Protein AF-A0A1G5H2L3-F1 (afdb_monomer_lite)

Secondary structure (DSSP, 8-state):
-PPP--------TTTTHHHHHHHHHHHHHHHHHHHHHHHS-HHHHHHHHHHHHHHHHHHS----HHHHHHHHHHHHHHHHHHHHHHHHHHHHHHHT-------------------S---

pLDDT: mean 71.28, std 19.17, range [33.53, 96.81]

Sequence (119 aa):
MRAPLLIRLDDGAETTEEIMLNQKVLDEVVTKVNELLAQSPVKDVEKNLRIMLAGIFTRLDLVTREEFEVQQEVLKRTREKLIGLETRVAELEKSGKLEVSPEVLDVPPETLDDLSETE

Radius of gyration: 27.86 Å; chains: 1; bounding box: 51×40×76 Å

Foldseek 3Di:
DDDDDDPPPPDPPVVPVVVVVVVVLVVVLVVVLVVLVVPDDPVCSVVVNVVVVVVSVVVPPDDDPVNVVVVVVVVVVVVVVVVVVVVVVVVVVVVPPPDPDPPDPCPDPDPPDPPPDDD

Structure (mmCIF, N/CA/C/O backbone):
data_AF-A0A1G5H2L3-F1
#
_entry.id   AF-A0A1G5H2L3-F1
#
loop_
_atom_site.group_PDB
_atom_site.id
_atom_site.type_symbol
_atom_site.label_atom_id
_atom_site.label_alt_id
_atom_site.label_comp_id
_atom_site.label_asym_id
_atom_site.label_entity_id
_atom_site.label_seq_id
_atom_site.pdbx_PDB_ins_code
_atom_site.Cartn_x
_atom_site.Cartn_y
_atom_site.Cartn_z
_atom_site.occupancy
_atom_site.B_iso_or_equiv
_atom_site.auth_seq_id
_atom_site.auth_comp_id
_atom_site.auth_asym_id
_atom_site.auth_atom_id
_atom_site.pdbx_PDB_model_num
ATOM 1 N N . MET A 1 1 ? -9.436 7.840 44.203 1.00 36.84 1 MET A N 1
ATOM 2 C CA . MET A 1 1 ? -9.623 8.332 42.819 1.00 36.84 1 MET A CA 1
ATOM 3 C C . MET A 1 1 ? -8.663 7.559 41.920 1.00 36.84 1 MET A C 1
ATOM 5 O O . MET A 1 1 ? -7.471 7.808 42.004 1.00 36.84 1 MET A O 1
ATOM 9 N N . ARG A 1 2 ? -9.130 6.554 41.163 1.00 33.53 2 ARG A N 1
ATOM 10 C CA . ARG A 1 2 ? -8.292 5.815 40.193 1.00 33.53 2 ARG A CA 1
ATOM 11 C C . ARG A 1 2 ? -8.452 6.491 38.828 1.00 33.53 2 ARG A C 1
ATOM 13 O O . ARG A 1 2 ? -9.583 6.683 38.388 1.00 33.53 2 ARG A O 1
ATOM 20 N N . ALA A 1 3 ? -7.340 6.923 38.237 1.00 36.66 3 ALA A N 1
ATOM 21 C CA . ALA A 1 3 ? -7.295 7.597 36.941 1.00 36.66 3 ALA A CA 1
ATOM 22 C C . ALA A 1 3 ? -7.720 6.642 35.804 1.00 36.66 3 ALA A C 1
ATOM 24 O O . ALA A 1 3 ? -7.445 5.445 35.904 1.00 36.66 3 ALA A O 1
ATOM 25 N N . PRO A 1 4 ? -8.389 7.132 34.744 1.00 48.34 4 PRO A N 1
ATOM 26 C CA . PRO A 1 4 ? -8.771 6.299 33.608 1.00 48.34 4 PRO A CA 1
ATOM 27 C C . PRO A 1 4 ? -7.534 5.900 32.788 1.00 48.34 4 PRO A C 1
ATOM 29 O O . PRO A 1 4 ? -6.683 6.742 32.496 1.00 48.34 4 PRO A O 1
ATOM 32 N N . LEU A 1 5 ? -7.447 4.613 32.428 1.00 41.38 5 LEU A N 1
ATOM 33 C CA . LEU A 1 5 ? -6.464 4.083 31.483 1.00 41.38 5 LEU A CA 1
ATOM 34 C C . LEU A 1 5 ? -6.659 4.769 30.127 1.00 41.38 5 LEU A C 1
ATOM 36 O O . LEU A 1 5 ? -7.622 4.517 29.409 1.00 41.38 5 LEU A O 1
ATOM 40 N N . LEU A 1 6 ? -5.729 5.656 29.801 1.00 42.03 6 LEU A N 1
ATOM 41 C CA . LEU A 1 6 ? -5.542 6.200 28.469 1.00 42.03 6 LEU A CA 1
ATOM 42 C C . LEU A 1 6 ? -4.874 5.083 27.660 1.00 42.03 6 LEU A C 1
ATOM 44 O O . LEU A 1 6 ? -3.696 4.797 27.878 1.00 42.03 6 LEU A O 1
ATOM 48 N N . ILE A 1 7 ? -5.630 4.413 26.786 1.00 49.09 7 ILE A N 1
ATOM 49 C CA . ILE A 1 7 ? -5.051 3.574 25.734 1.00 49.09 7 ILE A CA 1
ATOM 50 C C . ILE A 1 7 ? -4.185 4.523 24.909 1.00 49.09 7 ILE A C 1
ATOM 52 O O . ILE A 1 7 ? -4.688 5.349 24.147 1.00 49.09 7 ILE A O 1
ATOM 56 N N . ARG A 1 8 ? -2.871 4.491 25.147 1.00 44.94 8 ARG A N 1
ATOM 57 C CA . ARG A 1 8 ? -1.918 5.105 24.234 1.00 44.94 8 ARG A CA 1
ATOM 58 C C . ARG A 1 8 ? -2.043 4.312 22.941 1.00 44.94 8 ARG A C 1
ATOM 60 O O . ARG A 1 8 ? -1.672 3.146 22.906 1.00 44.94 8 ARG A O 1
ATOM 67 N N . LEU A 1 9 ? -2.605 4.947 21.916 1.00 39.62 9 LEU A N 1
ATOM 68 C CA . LEU A 1 9 ? -2.375 4.583 20.524 1.00 39.62 9 LEU A CA 1
ATOM 69 C C . LEU A 1 9 ? -0.886 4.822 20.251 1.00 39.62 9 LEU A C 1
ATOM 71 O O . LEU A 1 9 ? -0.500 5.869 19.738 1.00 39.62 9 LEU A O 1
ATOM 75 N N . ASP A 1 10 ? -0.053 3.904 20.723 1.00 49.03 10 ASP A N 1
ATOM 76 C CA . ASP A 1 10 ? 1.321 3.773 20.279 1.00 49.03 10 ASP A CA 1
ATOM 77 C C . ASP A 1 10 ? 1.279 2.803 19.106 1.00 49.03 10 ASP A C 1
ATOM 79 O O . ASP A 1 10 ? 1.193 1.597 19.303 1.00 49.03 10 ASP A O 1
ATOM 83 N N . ASP A 1 11 ? 1.203 3.344 17.891 1.00 49.88 11 ASP A N 1
ATOM 84 C CA . ASP A 1 11 ? 1.399 2.544 16.679 1.00 49.88 11 ASP A CA 1
ATOM 85 C C . ASP A 1 11 ? 1.931 3.411 15.527 1.00 49.88 11 ASP A C 1
ATOM 87 O O . ASP A 1 11 ? 1.347 3.549 14.453 1.00 49.88 11 ASP A O 1
ATOM 91 N N . GLY A 1 12 ? 3.023 4.125 15.816 1.00 42.78 12 GLY A N 1
ATOM 92 C CA . GLY A 1 12 ? 3.835 4.837 14.820 1.00 42.78 12 GLY A CA 1
ATOM 93 C C . GLY A 1 12 ? 5.258 4.282 14.688 1.00 42.78 12 GLY A C 1
ATOM 94 O O . GLY A 1 12 ? 6.045 4.793 13.888 1.00 42.78 12 GLY A O 1
ATOM 95 N N . ALA A 1 13 ? 5.604 3.258 15.476 1.00 37.69 13 ALA A N 1
ATOM 96 C CA . ALA A 1 13 ? 6.966 2.743 15.603 1.00 37.69 13 ALA A CA 1
ATOM 97 C C . ALA A 1 13 ? 7.363 1.720 14.519 1.00 37.69 13 ALA A C 1
ATOM 99 O O . ALA A 1 13 ? 8.534 1.363 14.440 1.00 37.69 13 ALA A O 1
ATOM 100 N N . GLU A 1 14 ? 6.447 1.301 13.639 1.00 47.47 14 GLU A N 1
ATOM 101 C CA . GLU A 1 14 ? 6.750 0.346 12.555 1.00 47.47 14 GLU A CA 1
ATOM 102 C C . GLU A 1 14 ? 7.198 1.011 11.236 1.00 47.47 14 GLU A C 1
ATOM 104 O O . GLU A 1 14 ? 7.516 0.345 10.255 1.00 47.47 14 GLU A O 1
ATOM 109 N N . THR A 1 15 ? 7.311 2.341 11.191 1.00 49.00 15 THR A N 1
ATOM 110 C CA . THR A 1 15 ? 7.586 3.089 9.945 1.00 49.00 15 THR A CA 1
ATOM 111 C C . THR A 1 15 ? 9.024 2.981 9.415 1.00 49.00 15 THR A C 1
ATOM 113 O O . THR A 1 15 ? 9.330 3.529 8.356 1.00 49.00 15 THR A O 1
ATOM 116 N N . THR A 1 16 ? 9.931 2.284 10.108 1.00 48.53 16 THR A N 1
ATOM 117 C CA . THR A 1 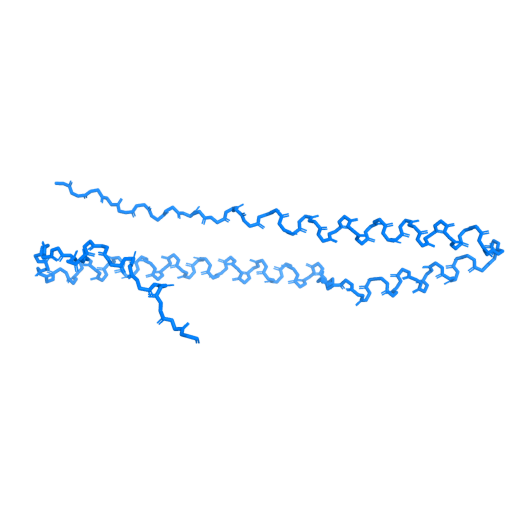16 ? 11.346 2.206 9.690 1.00 48.53 16 THR A CA 1
ATOM 118 C C . THR A 1 16 ? 11.637 1.035 8.741 1.00 48.53 16 THR A C 1
ATOM 120 O O . THR A 1 16 ? 12.526 1.158 7.897 1.00 48.53 16 THR A O 1
ATOM 123 N N . GLU A 1 17 ? 10.880 -0.067 8.793 1.00 49.25 17 GLU A N 1
ATOM 124 C CA . GLU A 1 17 ? 11.109 -1.212 7.891 1.00 49.25 17 GLU A CA 1
ATOM 125 C C . GLU A 1 17 ? 10.542 -0.987 6.477 1.00 49.25 17 GLU A C 1
ATOM 127 O O . GLU A 1 17 ? 11.206 -1.323 5.492 1.00 49.25 17 GLU A O 1
ATOM 132 N N . GLU A 1 18 ? 9.388 -0.321 6.344 1.00 50.97 18 GLU A N 1
ATOM 133 C CA . GLU A 1 18 ? 8.761 -0.021 5.041 1.00 50.97 18 GLU A CA 1
ATOM 134 C C . GLU A 1 18 ? 9.624 0.886 4.141 1.00 50.97 18 GLU A C 1
ATOM 136 O O . GLU A 1 18 ? 9.599 0.772 2.913 1.00 50.97 18 GLU A O 1
ATOM 141 N N . ILE A 1 19 ? 10.444 1.764 4.729 1.00 53.59 19 ILE A N 1
ATOM 142 C CA . ILE A 1 19 ? 11.288 2.709 3.980 1.00 53.59 19 ILE A CA 1
ATOM 143 C C . ILE A 1 19 ? 12.527 2.008 3.379 1.00 53.59 19 ILE A C 1
ATOM 145 O O . ILE A 1 19 ? 13.025 2.427 2.331 1.00 53.59 19 ILE A O 1
ATOM 149 N N . MET A 1 20 ? 13.009 0.905 3.973 1.00 52.62 20 MET A N 1
ATOM 150 C CA . MET A 1 20 ? 14.243 0.230 3.530 1.00 52.62 20 MET A CA 1
ATOM 151 C C . MET A 1 20 ? 14.069 -0.682 2.303 1.00 52.62 20 MET A C 1
ATOM 153 O O . MET A 1 20 ? 15.037 -0.887 1.562 1.00 52.62 20 MET A O 1
ATOM 157 N N . LEU A 1 21 ? 12.864 -1.209 2.054 1.00 59.97 21 LEU A N 1
ATOM 158 C CA . LEU A 1 21 ? 12.571 -2.070 0.895 1.00 59.97 21 LEU A CA 1
ATOM 159 C C . LEU A 1 21 ? 12.653 -1.299 -0.433 1.00 59.97 21 LEU A C 1
ATOM 161 O O . LEU A 1 21 ? 13.181 -1.812 -1.421 1.00 59.97 21 LEU A O 1
ATOM 165 N N . ASN A 1 22 ? 12.220 -0.036 -0.434 1.00 67.00 22 ASN A N 1
ATOM 166 C CA . ASN A 1 22 ? 12.213 0.807 -1.630 1.00 67.00 22 ASN A CA 1
ATOM 167 C C . ASN A 1 22 ? 13.623 1.239 -2.061 1.00 67.00 22 ASN A C 1
ATOM 169 O O . ASN A 1 22 ? 13.905 1.289 -3.256 1.00 67.00 22 ASN A O 1
ATOM 173 N N . GLN A 1 23 ? 14.535 1.495 -1.117 1.00 72.56 23 GLN A N 1
ATOM 174 C CA . GLN A 1 23 ? 15.882 1.974 -1.449 1.00 72.56 23 GLN A CA 1
ATOM 175 C C . GLN A 1 23 ? 16.715 0.915 -2.192 1.00 72.56 23 GLN A C 1
ATOM 177 O O . GLN A 1 23 ? 17.314 1.214 -3.222 1.00 72.56 23 GLN A O 1
ATOM 182 N N . LYS A 1 24 ? 16.702 -0.342 -1.727 1.00 77.12 24 LYS A N 1
ATOM 183 C CA . LYS A 1 24 ? 17.506 -1.424 -2.328 1.00 77.12 24 LYS A CA 1
ATOM 184 C C . LYS A 1 24 ? 17.079 -1.751 -3.760 1.00 77.12 24 LYS A C 1
ATOM 186 O O . LYS A 1 24 ? 17.927 -1.947 -4.626 1.00 77.12 24 LYS A O 1
ATOM 191 N N . VAL A 1 25 ? 15.772 -1.773 -4.031 1.00 78.44 25 VAL A N 1
ATOM 192 C CA . VAL A 1 25 ? 15.262 -2.055 -5.382 1.00 78.44 25 VAL A CA 1
ATOM 193 C C . VAL A 1 25 ? 15.588 -0.913 -6.344 1.00 78.44 25 VAL A C 1
ATOM 195 O O . VAL A 1 25 ? 15.921 -1.166 -7.502 1.00 78.44 25 VAL A O 1
ATOM 198 N N . LEU A 1 26 ? 15.553 0.339 -5.876 1.00 82.25 26 LEU A N 1
ATOM 199 C CA . LEU A 1 26 ? 15.972 1.491 -6.676 1.00 82.25 26 LEU A CA 1
ATOM 200 C C . LEU A 1 26 ? 17.461 1.420 -7.036 1.00 82.25 26 LEU A C 1
ATOM 202 O O . LEU A 1 26 ? 17.810 1.631 -8.199 1.00 82.25 26 LEU A O 1
ATOM 206 N N . ASP A 1 27 ? 18.320 1.052 -6.087 1.00 84.81 27 ASP A N 1
ATOM 207 C CA . ASP A 1 27 ? 19.760 0.906 -6.330 1.00 84.81 27 ASP A CA 1
ATOM 208 C C . ASP A 1 27 ? 20.050 -0.209 -7.360 1.00 84.81 27 ASP A C 1
ATOM 210 O O . ASP A 1 27 ? 20.864 -0.037 -8.277 1.00 84.81 27 ASP A O 1
ATOM 214 N N . GLU A 1 28 ? 19.324 -1.330 -7.288 1.00 84.00 28 GLU A N 1
ATOM 215 C CA . GLU A 1 28 ? 19.400 -2.414 -8.276 1.00 84.00 28 GLU A CA 1
ATOM 216 C C . GLU A 1 28 ? 18.929 -1.988 -9.675 1.00 84.00 28 GLU A C 1
ATOM 218 O O . GLU A 1 28 ? 19.545 -2.371 -10.676 1.00 84.00 28 GLU A O 1
ATOM 223 N N . VAL A 1 29 ? 17.852 -1.198 -9.770 1.00 86.31 29 VAL A N 1
ATOM 224 C CA . VAL A 1 29 ? 17.369 -0.641 -11.045 1.00 86.31 29 VAL A CA 1
ATOM 225 C C . VAL A 1 29 ? 18.454 0.235 -11.663 1.00 86.31 29 VAL A C 1
ATOM 227 O O . VAL A 1 29 ? 18.817 0.020 -12.817 1.00 86.31 29 VAL A O 1
ATOM 230 N N . VAL A 1 30 ? 18.999 1.192 -10.904 1.00 85.75 30 VAL A N 1
ATOM 231 C CA . VAL A 1 30 ? 20.043 2.118 -11.380 1.00 85.75 30 VAL A CA 1
ATOM 232 C C . VAL A 1 30 ? 21.264 1.350 -11.884 1.00 85.75 30 VAL A C 1
ATOM 234 O O . VAL A 1 30 ? 21.799 1.662 -12.950 1.00 85.75 30 VAL A O 1
ATOM 237 N N . THR A 1 31 ? 21.667 0.305 -11.163 1.00 88.19 31 THR A N 1
ATOM 238 C CA . THR A 1 31 ? 22.821 -0.524 -11.527 1.00 88.19 31 THR A CA 1
ATOM 239 C C . THR A 1 31 ? 22.578 -1.254 -12.848 1.00 88.19 31 THR A C 1
ATOM 241 O O . THR A 1 31 ? 23.369 -1.114 -13.782 1.00 88.19 31 THR A O 1
ATOM 244 N N . LYS A 1 32 ? 21.435 -1.936 -12.994 1.00 84.06 32 LYS A N 1
ATOM 245 C CA . LYS A 1 32 ? 21.106 -2.675 -14.223 1.00 84.06 32 LYS A CA 1
ATOM 246 C C . LYS A 1 32 ? 20.856 -1.762 -15.428 1.00 84.06 32 LYS A C 1
ATOM 248 O O . LYS A 1 32 ? 21.183 -2.131 -16.554 1.00 84.06 32 LYS A O 1
ATOM 253 N N . VAL A 1 33 ? 20.312 -0.559 -15.220 1.00 85.44 33 VAL A N 1
ATOM 254 C CA . VAL A 1 33 ? 20.171 0.453 -16.283 1.00 85.44 33 VAL A CA 1
ATOM 255 C C . VAL A 1 33 ? 21.545 0.882 -16.801 1.00 85.44 33 VAL A C 1
ATOM 257 O O . VAL A 1 33 ? 21.752 0.905 -18.013 1.00 85.44 33 VAL A O 1
ATOM 260 N N . ASN A 1 34 ? 22.493 1.172 -15.906 1.00 84.50 34 ASN A N 1
ATOM 261 C CA . ASN A 1 34 ? 23.853 1.555 -16.292 1.00 84.50 34 ASN A CA 1
ATOM 262 C C . ASN A 1 34 ? 24.578 0.430 -17.049 1.00 84.50 34 ASN A C 1
ATOM 264 O O . ASN A 1 34 ? 25.249 0.696 -18.046 1.00 84.50 34 ASN A O 1
ATOM 268 N N . GLU A 1 35 ? 24.397 -0.825 -16.633 1.00 84.25 35 GLU A N 1
ATOM 269 C CA . GLU A 1 35 ? 24.942 -1.995 -17.334 1.00 84.25 35 GLU A CA 1
ATOM 270 C C . GLU A 1 35 ? 24.360 -2.151 -18.745 1.00 84.25 35 GLU A C 1
ATOM 272 O O . GLU A 1 35 ? 25.110 -2.328 -19.706 1.00 84.25 35 GLU A O 1
ATOM 277 N N . LEU A 1 36 ? 23.036 -2.022 -18.898 1.00 82.31 36 LEU A N 1
ATOM 278 C CA . LEU A 1 36 ? 22.382 -2.096 -20.208 1.00 82.31 36 LEU A CA 1
ATOM 279 C C . LEU A 1 36 ? 22.835 -0.970 -21.143 1.00 82.31 36 LEU A C 1
ATOM 281 O O . LEU A 1 36 ? 23.050 -1.212 -22.330 1.00 82.31 36 LEU A O 1
ATOM 285 N N . LEU A 1 37 ? 23.016 0.245 -20.620 1.00 81.62 37 LEU A N 1
ATOM 286 C CA . LEU A 1 37 ? 23.516 1.383 -21.394 1.00 81.62 37 LEU A CA 1
ATOM 287 C C . LEU A 1 37 ? 24.974 1.198 -21.833 1.00 81.62 37 LEU A C 1
ATOM 289 O O . LEU A 1 37 ? 25.328 1.604 -22.938 1.00 81.62 37 LEU A O 1
ATOM 293 N N . ALA A 1 38 ? 25.809 0.572 -21.002 1.00 81.38 38 ALA A N 1
ATOM 294 C CA . ALA A 1 38 ? 27.207 0.299 -21.327 1.00 81.38 38 ALA A CA 1
ATOM 295 C C . ALA A 1 38 ? 27.382 -0.845 -22.343 1.00 81.38 38 ALA A C 1
ATOM 297 O O . ALA A 1 38 ? 28.375 -0.869 -23.071 1.00 81.38 38 ALA A O 1
ATOM 298 N N . GLN A 1 39 ? 26.444 -1.798 -22.389 1.00 76.88 39 GLN A N 1
ATOM 299 C CA . GLN A 1 39 ? 26.584 -3.038 -23.161 1.00 76.88 39 GLN A CA 1
ATOM 300 C C . GLN A 1 39 ? 25.744 -3.097 -24.448 1.00 76.88 39 GLN A C 1
ATOM 302 O O . GLN A 1 39 ? 26.026 -3.943 -25.297 1.00 76.88 39 GLN A O 1
ATOM 307 N N . SER A 1 40 ? 24.720 -2.248 -24.627 1.00 72.31 40 SER A N 1
ATOM 308 C CA . SER A 1 40 ? 23.806 -2.339 -25.781 1.00 72.31 40 SER A CA 1
ATOM 309 C C . SER A 1 40 ? 23.973 -1.230 -26.829 1.00 72.31 40 SER A C 1
ATOM 311 O O . SER A 1 40 ? 24.117 -0.055 -26.490 1.00 72.31 40 SER A O 1
ATOM 313 N N . PRO A 1 41 ? 23.842 -1.565 -28.129 1.00 74.94 41 PRO A N 1
ATOM 314 C CA . PRO A 1 41 ? 23.634 -0.582 -29.186 1.00 74.94 41 PRO A CA 1
ATOM 315 C C . PRO A 1 41 ? 22.389 0.268 -28.901 1.00 74.94 41 PRO A C 1
ATOM 317 O O . PRO A 1 41 ? 21.356 -0.264 -28.499 1.00 74.94 41 PRO A O 1
ATOM 320 N N . VAL A 1 42 ? 22.446 1.573 -29.191 1.00 73.81 42 VAL A N 1
ATOM 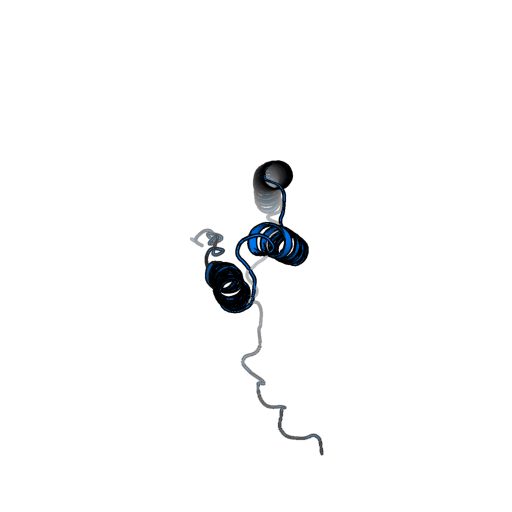321 C CA . VAL A 1 42 ? 21.381 2.564 -28.899 1.00 73.81 42 VAL A CA 1
ATOM 322 C C . VAL A 1 42 ? 19.973 2.111 -29.326 1.00 73.81 42 VAL A C 1
ATOM 324 O O . VAL A 1 42 ? 18.991 2.469 -28.684 1.00 73.81 42 VAL A O 1
ATOM 327 N N . LYS A 1 43 ? 19.859 1.293 -30.381 1.00 70.50 43 LYS A N 1
ATOM 328 C CA . LYS A 1 43 ? 18.577 0.774 -30.887 1.00 70.50 43 LYS A CA 1
ATOM 329 C C . LYS A 1 43 ? 17.930 -0.308 -30.011 1.00 70.50 43 LYS A C 1
ATOM 331 O O . LYS A 1 43 ? 16.709 -0.411 -30.019 1.00 70.50 43 LYS A O 1
ATOM 336 N N . ASP A 1 44 ? 18.710 -1.087 -29.262 1.00 81.12 44 ASP A N 1
ATOM 337 C CA . ASP A 1 44 ? 18.203 -2.213 -28.459 1.00 81.12 44 ASP A CA 1
ATOM 338 C C . ASP A 1 44 ? 18.014 -1.853 -26.978 1.00 81.12 44 ASP A C 1
ATOM 340 O O . ASP A 1 44 ? 17.287 -2.540 -26.255 1.00 81.12 44 ASP A O 1
ATOM 344 N N . VAL A 1 45 ? 18.605 -0.735 -26.540 1.00 83.62 45 VAL A N 1
ATOM 345 C CA . VAL A 1 45 ? 18.488 -0.212 -25.172 1.00 83.62 45 VAL A CA 1
ATOM 346 C C . VAL A 1 45 ? 17.026 -0.015 -24.776 1.00 83.62 45 VAL A C 1
ATOM 348 O O . VAL A 1 45 ? 16.621 -0.498 -23.725 1.00 83.62 45 VAL A O 1
ATOM 351 N N . GLU A 1 46 ? 16.213 0.644 -25.611 1.00 82.62 46 GLU A N 1
ATOM 352 C CA . GLU A 1 46 ? 14.812 0.946 -25.273 1.00 82.62 46 GLU A CA 1
ATOM 353 C C . GLU A 1 46 ? 14.003 -0.333 -25.010 1.00 82.62 46 GLU A C 1
ATOM 355 O O . GLU A 1 46 ? 13.268 -0.438 -24.024 1.00 82.62 46 GLU A O 1
ATOM 360 N N . LYS A 1 47 ? 14.168 -1.336 -25.879 1.00 85.50 47 LYS A N 1
ATOM 361 C CA . LYS A 1 47 ? 13.453 -2.609 -25.785 1.00 85.50 47 LYS A CA 1
ATOM 362 C C . LYS A 1 47 ? 13.875 -3.390 -24.540 1.00 85.50 47 LYS A C 1
ATOM 364 O O . LYS A 1 47 ? 13.011 -3.858 -23.797 1.00 85.50 47 LYS A O 1
ATOM 369 N N . ASN A 1 48 ? 15.180 -3.508 -24.300 1.00 84.81 48 ASN A N 1
ATOM 370 C CA . ASN A 1 48 ? 15.719 -4.247 -23.158 1.00 84.81 48 ASN A CA 1
ATOM 371 C C . ASN A 1 48 ? 15.387 -3.553 -21.829 1.00 84.81 48 ASN A C 1
ATOM 373 O O . ASN A 1 48 ? 15.007 -4.219 -20.866 1.00 84.81 48 ASN A O 1
ATOM 377 N N . LEU A 1 49 ? 15.421 -2.219 -21.801 1.00 86.69 49 LEU A N 1
ATOM 378 C CA . LEU A 1 49 ? 15.025 -1.414 -20.649 1.00 86.69 49 LEU A CA 1
ATOM 379 C C . LEU A 1 49 ? 13.543 -1.610 -20.305 1.00 86.69 49 LEU A C 1
ATOM 381 O O . LEU A 1 49 ? 13.212 -1.827 -19.141 1.00 86.69 49 LEU A O 1
ATOM 385 N N . ARG A 1 50 ? 12.647 -1.605 -21.303 1.00 86.19 50 ARG A N 1
ATOM 386 C CA . ARG A 1 50 ? 11.209 -1.839 -21.085 1.00 86.19 50 ARG A CA 1
ATOM 387 C C . ARG A 1 50 ? 10.937 -3.221 -20.488 1.00 86.19 50 ARG A C 1
ATOM 389 O O . ARG A 1 50 ? 10.156 -3.326 -19.548 1.00 86.19 50 ARG A O 1
ATOM 396 N N . ILE A 1 51 ? 11.584 -4.265 -21.009 1.00 87.69 51 ILE A N 1
ATOM 397 C CA . ILE A 1 51 ? 11.436 -5.642 -20.506 1.00 87.69 51 ILE A CA 1
ATOM 398 C C . ILE A 1 51 ? 11.960 -5.752 -19.070 1.00 87.69 51 ILE A C 1
ATOM 400 O O . ILE A 1 51 ? 11.311 -6.352 -18.215 1.00 87.69 51 ILE A O 1
ATOM 404 N N . MET A 1 52 ? 13.110 -5.138 -18.787 1.00 85.88 52 MET A N 1
ATOM 405 C CA . MET A 1 52 ? 13.703 -5.144 -17.455 1.00 85.88 52 MET A CA 1
ATOM 406 C C . MET A 1 52 ? 12.832 -4.411 -16.429 1.00 85.88 52 MET A C 1
ATOM 408 O O . MET A 1 52 ? 12.577 -4.962 -15.361 1.00 85.88 52 MET A O 1
ATOM 412 N N . LEU A 1 53 ? 12.356 -3.202 -16.747 1.00 86.00 53 LEU A N 1
ATOM 413 C CA . LEU A 1 53 ? 11.477 -2.429 -15.864 1.00 86.00 53 LEU A CA 1
ATOM 414 C C . LEU A 1 53 ? 10.157 -3.159 -15.620 1.00 86.00 53 LEU A C 1
ATOM 416 O O . LEU A 1 53 ? 9.727 -3.256 -14.475 1.00 86.00 53 LEU A O 1
ATOM 420 N N . ALA A 1 54 ? 9.566 -3.748 -16.664 1.00 84.69 54 ALA A N 1
ATOM 421 C CA . ALA A 1 54 ? 8.375 -4.578 -16.520 1.00 84.69 54 ALA A CA 1
ATOM 422 C C . ALA A 1 54 ? 8.617 -5.736 -15.540 1.00 84.69 54 ALA A C 1
ATOM 424 O O . ALA A 1 54 ? 7.811 -5.930 -14.635 1.00 84.69 54 ALA A O 1
ATOM 425 N N . GLY A 1 55 ? 9.751 -6.438 -15.661 1.00 85.12 55 GLY A N 1
ATOM 426 C CA . GLY A 1 55 ? 10.136 -7.527 -14.759 1.00 85.12 55 GLY A CA 1
ATOM 427 C C . GLY A 1 55 ? 10.470 -7.087 -13.329 1.00 85.12 55 GLY A C 1
ATOM 428 O O . GLY A 1 55 ? 10.324 -7.874 -12.400 1.00 85.12 55 GLY A O 1
ATOM 429 N N . ILE A 1 56 ? 10.918 -5.845 -13.122 1.00 82.94 56 ILE A N 1
ATOM 430 C CA . ILE A 1 56 ? 11.123 -5.278 -11.781 1.00 82.94 56 ILE A CA 1
ATOM 431 C C . ILE A 1 56 ? 9.776 -4.929 -11.150 1.00 82.94 56 ILE A C 1
ATOM 433 O O . ILE A 1 56 ? 9.530 -5.321 -10.015 1.00 82.94 56 ILE A O 1
ATOM 437 N N . PHE A 1 57 ? 8.877 -4.285 -11.897 1.00 82.44 57 PHE A N 1
ATOM 438 C CA . PHE A 1 57 ? 7.532 -3.968 -11.418 1.00 82.44 57 PHE A CA 1
ATOM 439 C C . PHE A 1 57 ? 6.690 -5.209 -11.116 1.00 82.44 57 PHE A C 1
ATOM 441 O O . PHE A 1 57 ? 5.828 -5.134 -10.256 1.00 82.44 57 PHE A O 1
ATOM 448 N N . THR A 1 58 ? 6.952 -6.353 -11.760 1.00 81.81 58 THR A N 1
ATOM 449 C CA . THR A 1 58 ? 6.284 -7.620 -11.400 1.00 81.81 58 THR A CA 1
ATOM 450 C C . THR A 1 58 ? 6.828 -8.249 -10.119 1.00 81.81 58 THR A C 1
ATOM 452 O O . THR A 1 58 ? 6.139 -9.059 -9.513 1.00 81.81 58 THR A O 1
ATOM 455 N N . ARG A 1 59 ? 8.080 -7.948 -9.744 1.00 78.94 59 ARG A N 1
ATOM 456 C CA . ARG A 1 59 ? 8.699 -8.442 -8.500 1.00 78.94 59 ARG A CA 1
ATOM 457 C C . ARG A 1 59 ? 8.403 -7.558 -7.296 1.00 78.94 59 ARG A C 1
ATOM 459 O O . ARG A 1 59 ? 8.618 -7.990 -6.172 1.00 78.94 59 ARG A O 1
ATOM 466 N N . LEU A 1 60 ? 7.995 -6.319 -7.538 1.00 78.94 60 LEU A N 1
ATOM 467 C CA . LEU A 1 60 ? 7.470 -5.444 -6.508 1.00 78.94 60 LEU A CA 1
ATOM 468 C C . LEU A 1 60 ? 6.003 -5.822 -6.297 1.00 78.94 60 LEU A C 1
ATOM 470 O O . LEU A 1 60 ? 5.255 -5.899 -7.270 1.00 78.94 60 LEU A O 1
ATOM 474 N N . ASP A 1 61 ? 5.592 -6.036 -5.048 1.00 73.94 61 ASP A N 1
ATOM 475 C CA . ASP A 1 61 ? 4.185 -6.230 -4.674 1.00 73.94 61 ASP A CA 1
ATOM 476 C C . ASP A 1 61 ? 3.430 -4.893 -4.791 1.00 73.94 61 ASP A C 1
ATOM 478 O O . ASP A 1 61 ? 3.001 -4.283 -3.812 1.00 73.94 61 ASP A O 1
ATOM 482 N N . LEU A 1 62 ? 3.349 -4.372 -6.016 1.00 79.00 62 LEU A N 1
ATOM 483 C CA . LEU A 1 62 ? 2.733 -3.091 -6.315 1.00 79.00 62 LEU A CA 1
ATOM 484 C C . LEU A 1 62 ? 1.223 -3.227 -6.187 1.00 79.00 62 LEU A C 1
ATOM 486 O O . LEU A 1 62 ? 0.575 -3.918 -6.969 1.00 79.00 62 LEU A O 1
ATOM 490 N N . VAL A 1 63 ? 0.669 -2.505 -5.224 1.00 78.75 63 VAL A N 1
ATOM 491 C CA . VAL A 1 63 ? -0.771 -2.325 -5.089 1.00 78.75 63 VAL A CA 1
ATOM 492 C C . VAL A 1 63 ? -1.180 -1.160 -5.982 1.00 78.75 63 VAL A C 1
ATOM 494 O O . VAL A 1 63 ? -0.537 -0.103 -5.988 1.00 78.75 63 VAL A O 1
ATOM 497 N N . THR A 1 64 ? -2.236 -1.335 -6.773 1.00 85.44 64 THR A N 1
ATOM 498 C CA . THR A 1 64 ? -2.749 -0.235 -7.592 1.00 85.44 64 THR A CA 1
ATOM 499 C C . THR A 1 64 ? -3.268 0.889 -6.697 1.00 85.44 64 THR A C 1
ATOM 501 O O . THR A 1 64 ? -3.6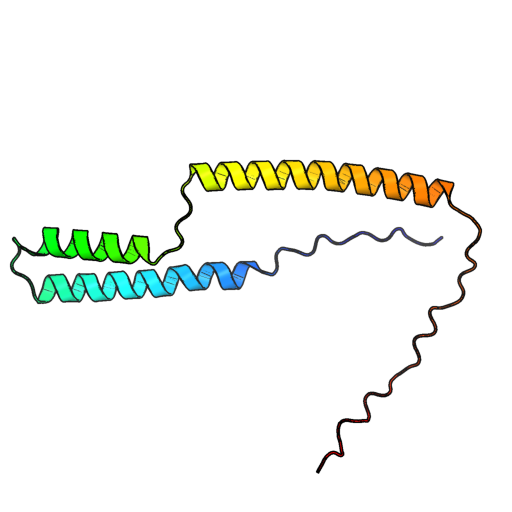89 0.678 -5.557 1.00 85.44 64 THR A O 1
ATOM 504 N N . ARG A 1 65 ? -3.272 2.122 -7.215 1.00 87.88 65 ARG A N 1
ATOM 505 C CA . ARG A 1 65 ? -3.789 3.273 -6.461 1.00 87.88 65 ARG A CA 1
ATOM 506 C C . ARG A 1 65 ? -5.243 3.066 -6.020 1.00 87.88 65 ARG A C 1
ATOM 508 O O . ARG A 1 65 ? -5.608 3.478 -4.927 1.00 87.88 65 ARG A O 1
ATOM 515 N N . GLU A 1 66 ? -6.042 2.411 -6.854 1.00 88.38 66 GLU A N 1
ATOM 516 C CA . GLU A 1 66 ? -7.445 2.089 -6.580 1.00 88.38 66 GLU A CA 1
ATOM 517 C C . GLU A 1 66 ? -7.577 1.069 -5.438 1.00 88.38 66 GLU A C 1
ATOM 519 O O . GLU A 1 66 ? -8.356 1.278 -4.511 1.00 88.38 66 GLU A O 1
ATOM 524 N N . GLU A 1 67 ? -6.775 0.001 -5.445 1.00 85.94 67 GLU A N 1
ATOM 525 C CA . GLU A 1 67 ? -6.745 -0.982 -4.351 1.00 85.94 67 GLU A CA 1
ATOM 526 C C . GLU A 1 67 ? -6.287 -0.355 -3.030 1.00 85.94 67 GLU A C 1
ATOM 528 O O . GLU A 1 67 ? -6.854 -0.653 -1.977 1.00 85.94 67 GLU A O 1
ATOM 533 N N . PHE A 1 68 ? -5.315 0.558 -3.078 1.00 90.19 68 PHE A N 1
ATOM 534 C CA . PHE A 1 68 ? -4.876 1.305 -1.903 1.00 90.19 68 PHE A CA 1
ATOM 535 C C . PHE A 1 68 ? -6.001 2.180 -1.328 1.00 90.19 68 PHE A C 1
ATOM 537 O O . PHE A 1 68 ? -6.252 2.152 -0.124 1.00 90.19 68 PHE A O 1
ATOM 544 N N . GLU A 1 69 ? -6.729 2.912 -2.175 1.00 90.00 69 GLU A N 1
ATOM 545 C CA . GLU A 1 69 ? -7.882 3.720 -1.749 1.00 90.00 69 GLU A CA 1
ATOM 546 C C . GLU A 1 69 ? -8.981 2.856 -1.109 1.00 90.00 69 GLU A C 1
ATOM 548 O O . GLU A 1 69 ? -9.542 3.222 -0.072 1.00 90.00 69 GLU A O 1
ATOM 553 N N . VAL A 1 70 ? -9.250 1.671 -1.667 1.00 94.69 70 VAL A N 1
ATOM 554 C CA . VAL A 1 70 ? -10.199 0.713 -1.080 1.00 94.69 70 VAL A CA 1
ATOM 555 C C . VAL A 1 70 ? -9.734 0.253 0.304 1.00 94.69 70 VAL A C 1
ATOM 557 O O . VAL A 1 70 ? -10.533 0.244 1.244 1.00 94.69 70 VAL A O 1
ATOM 560 N N . GLN A 1 71 ? -8.454 -0.094 0.469 1.00 89.50 71 GLN A N 1
ATOM 561 C CA . GLN A 1 71 ? -7.900 -0.500 1.765 1.00 89.50 71 GLN A CA 1
ATOM 562 C C . GLN A 1 71 ? -7.984 0.626 2.804 1.00 89.50 71 GLN A C 1
ATOM 564 O O . GLN A 1 71 ? -8.360 0.376 3.952 1.00 89.50 71 GLN A O 1
ATOM 569 N N . GLN A 1 72 ? -7.716 1.872 2.403 1.00 93.06 72 GLN A N 1
ATOM 570 C CA . GLN A 1 72 ? -7.871 3.037 3.276 1.00 93.06 72 GLN A CA 1
ATOM 571 C C . GLN A 1 72 ? -9.311 3.196 3.779 1.00 93.06 72 GLN A C 1
ATOM 573 O O . GLN A 1 72 ? -9.522 3.413 4.977 1.00 93.06 72 GLN A O 1
ATOM 578 N N . GLU A 1 73 ? -10.311 3.043 2.908 1.00 94.12 73 GLU A N 1
ATOM 579 C CA . GLU A 1 73 ? -11.717 3.142 3.317 1.00 94.12 73 GLU A CA 1
ATOM 580 C C . GLU A 1 73 ? -12.127 1.974 4.233 1.00 94.12 73 GLU A C 1
ATOM 582 O O . GLU A 1 73 ? -12.849 2.171 5.215 1.00 94.12 73 GLU A O 1
ATOM 587 N N . VAL A 1 74 ? -11.620 0.761 3.982 1.00 96.00 74 VAL A N 1
ATOM 588 C CA . VAL A 1 74 ? -11.824 -0.393 4.875 1.00 96.00 74 VAL A CA 1
ATOM 589 C C . VAL A 1 74 ? -11.233 -0.125 6.262 1.00 96.00 74 VAL A C 1
ATOM 591 O O . VAL A 1 74 ? -11.909 -0.366 7.268 1.00 96.00 74 VAL A O 1
ATOM 594 N N 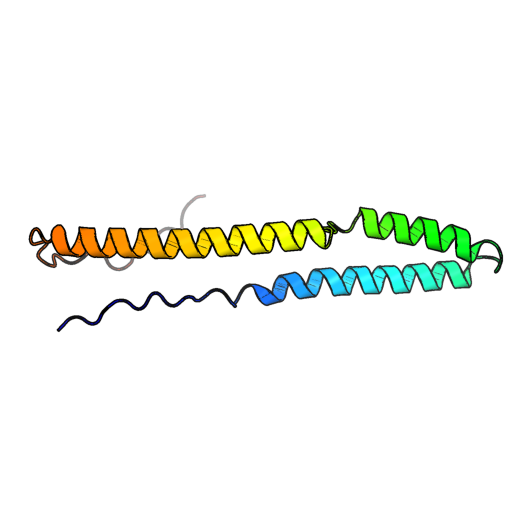. LEU A 1 75 ? -10.012 0.412 6.342 1.00 96.44 75 LEU A N 1
ATOM 595 C CA . LEU A 1 75 ? -9.369 0.775 7.608 1.00 96.44 75 LEU A CA 1
ATOM 596 C C . LEU A 1 75 ? -10.160 1.848 8.358 1.00 96.44 75 LEU A C 1
ATOM 598 O O . LEU A 1 75 ? -10.430 1.696 9.551 1.00 96.44 75 LEU A O 1
ATOM 602 N N . LYS A 1 76 ? -10.593 2.903 7.663 1.00 94.06 76 LYS A N 1
ATOM 603 C CA . LYS A 1 76 ? -11.429 3.963 8.237 1.00 94.06 76 LYS A CA 1
ATOM 604 C C . LYS A 1 76 ? -12.717 3.398 8.835 1.00 94.06 76 LYS A C 1
ATOM 606 O O . LYS A 1 76 ? -12.993 3.617 10.014 1.00 94.06 76 LYS A O 1
ATOM 611 N N . ARG A 1 77 ? -13.457 2.591 8.072 1.00 94.56 77 ARG A N 1
ATOM 612 C CA . ARG A 1 77 ? -14.693 1.952 8.545 1.00 94.56 77 ARG A CA 1
ATOM 613 C C . ARG A 1 77 ? -14.447 1.014 9.727 1.00 94.56 77 ARG A C 1
ATOM 615 O O . ARG A 1 77 ? -15.301 0.874 10.601 1.00 94.56 77 ARG A O 1
ATOM 622 N N . THR A 1 78 ? -13.300 0.342 9.751 1.00 94.75 78 THR A N 1
ATOM 623 C CA . THR A 1 78 ? -12.925 -0.549 10.855 1.00 94.75 78 THR A CA 1
ATOM 624 C C . THR A 1 78 ? -12.654 0.249 12.125 1.00 94.75 78 THR A C 1
ATOM 626 O O . THR A 1 78 ? -13.193 -0.109 13.167 1.00 94.75 78 THR A O 1
ATOM 629 N N . ARG A 1 79 ? -11.929 1.373 12.036 1.00 95.00 79 ARG A N 1
ATOM 630 C CA . ARG A 1 79 ? -11.723 2.297 13.165 1.00 95.00 79 ARG A CA 1
ATOM 631 C C . ARG A 1 79 ? -13.042 2.850 13.702 1.00 95.00 79 ARG A C 1
ATOM 633 O O . ARG A 1 79 ? -13.253 2.840 14.907 1.00 95.00 79 ARG A O 1
ATOM 640 N N . GLU A 1 80 ? -13.958 3.260 12.826 1.00 94.00 80 GLU A N 1
ATOM 641 C CA . GLU A 1 80 ? -15.290 3.733 13.234 1.00 94.00 80 GLU A CA 1
ATOM 642 C C . GLU A 1 80 ? -16.067 2.661 14.014 1.00 94.00 80 GLU A C 1
ATOM 644 O O . GLU A 1 80 ? -16.633 2.931 15.075 1.00 94.00 80 GLU A O 1
ATOM 649 N N . LYS A 1 81 ? -16.069 1.418 13.517 1.00 93.06 81 LYS A N 1
ATOM 650 C CA . LYS A 1 81 ? -16.714 0.291 14.204 1.00 93.06 81 LYS A CA 1
ATOM 651 C C . LYS A 1 81 ? -16.032 -0.049 15.526 1.00 93.06 81 LYS A C 1
ATOM 653 O O . LYS A 1 81 ? -16.731 -0.360 16.485 1.00 93.06 81 LYS A O 1
ATOM 658 N N . LEU A 1 82 ? -14.702 0.002 15.568 1.00 96.81 82 LEU A N 1
ATOM 659 C CA . LEU A 1 82 ? -13.908 -0.274 16.760 1.00 96.81 82 LEU A CA 1
ATOM 660 C C . LEU A 1 82 ? -14.249 0.720 17.873 1.00 96.81 82 LEU A C 1
ATOM 662 O O . LEU A 1 82 ? -14.635 0.288 18.952 1.00 96.81 82 LEU A O 1
ATOM 666 N N . ILE A 1 83 ? -14.284 2.020 17.569 1.00 93.62 83 ILE A N 1
ATOM 667 C CA . ILE A 1 83 ? -14.711 3.065 18.515 1.00 93.62 83 ILE A CA 1
ATOM 668 C C . ILE A 1 83 ? -16.143 2.813 19.021 1.00 93.62 83 ILE A C 1
ATOM 670 O O . ILE A 1 83 ? -16.433 2.950 20.213 1.00 93.62 83 ILE A O 1
ATOM 674 N N . GLY A 1 84 ? -17.061 2.420 18.132 1.00 93.38 84 GLY A N 1
ATOM 675 C CA . GLY A 1 84 ? -18.434 2.087 18.521 1.00 93.38 84 GLY A CA 1
ATOM 676 C C . GLY A 1 84 ? -18.515 0.889 19.475 1.00 93.38 84 GLY A C 1
ATOM 677 O O . GLY A 1 84 ? -19.281 0.910 20.440 1.00 93.38 84 GLY A O 1
ATOM 678 N N . LEU A 1 85 ? -17.708 -0.147 19.236 1.00 93.06 85 LEU A N 1
ATOM 679 C CA . LEU A 1 85 ? -17.631 -1.318 20.109 1.00 93.06 85 LEU A CA 1
ATOM 680 C C . LEU A 1 85 ? -16.972 -0.990 21.451 1.00 93.06 85 LEU A C 1
ATOM 682 O O . LEU A 1 85 ? -17.520 -1.375 22.479 1.00 93.06 85 LEU A O 1
ATOM 686 N N . GLU A 1 86 ? -15.868 -0.242 21.459 1.00 92.12 86 GLU A N 1
ATOM 687 C CA . GLU A 1 86 ? -15.212 0.240 22.682 1.00 92.12 86 GLU A CA 1
ATOM 688 C C . GLU A 1 86 ? -16.180 1.043 23.555 1.00 92.12 86 GLU A C 1
ATOM 690 O O . GLU A 1 86 ? -16.258 0.831 24.765 1.00 92.12 86 GLU A O 1
ATOM 695 N N . THR A 1 87 ? -16.994 1.906 22.939 1.00 92.06 87 THR A N 1
ATOM 696 C CA . THR A 1 87 ? -18.027 2.675 23.648 1.00 92.06 87 THR A CA 1
ATOM 697 C C . THR A 1 87 ? -19.048 1.750 24.308 1.00 92.06 87 THR A C 1
ATOM 699 O O . THR A 1 87 ? -19.343 1.888 25.495 1.00 92.06 87 THR A O 1
ATOM 702 N N . ARG A 1 88 ? -19.549 0.759 23.562 1.00 89.50 88 ARG A N 1
ATOM 703 C CA . ARG A 1 88 ? -20.521 -0.213 24.074 1.00 89.50 88 ARG A CA 1
ATOM 704 C C . ARG A 1 88 ? -19.938 -1.078 25.192 1.00 89.50 88 ARG A C 1
ATOM 706 O O . ARG A 1 88 ? -20.637 -1.364 26.160 1.00 89.50 88 ARG A O 1
ATOM 713 N N . VAL A 1 89 ? -18.676 -1.491 25.081 1.00 93.06 89 VAL A N 1
ATOM 714 C CA . VAL A 1 89 ? -17.977 -2.226 26.144 1.00 93.06 89 VAL A CA 1
ATOM 715 C C . VAL A 1 89 ? -17.847 -1.350 27.386 1.00 93.06 89 VAL A C 1
ATOM 717 O O . VAL A 1 89 ? -18.229 -1.790 28.463 1.00 93.06 89 VAL A O 1
ATOM 720 N N . ALA A 1 90 ? -17.436 -0.088 27.248 1.00 88.25 90 ALA A N 1
ATOM 721 C CA . ALA A 1 90 ? -17.321 0.832 28.377 1.00 88.25 90 ALA A CA 1
ATOM 722 C C . ALA A 1 90 ? -18.669 1.096 29.079 1.00 88.25 90 ALA A C 1
ATOM 724 O O . ALA A 1 90 ? -18.723 1.266 30.298 1.00 88.25 90 ALA A O 1
ATOM 725 N N . GLU A 1 91 ? -19.776 1.146 28.334 1.00 87.06 91 GLU A N 1
ATOM 726 C CA . GLU A 1 91 ? -21.128 1.216 28.902 1.00 87.06 91 GLU A CA 1
ATOM 727 C C . GLU A 1 91 ? -21.490 -0.061 29.667 1.00 87.06 91 GLU A C 1
ATOM 729 O O . GLU A 1 91 ? -21.998 0.011 30.791 1.00 87.06 91 GLU A O 1
ATOM 734 N N . LEU A 1 92 ? -21.180 -1.226 29.093 1.00 85.81 92 LEU A N 1
ATOM 735 C CA . LEU A 1 92 ? -21.420 -2.517 29.728 1.00 85.81 92 LEU A CA 1
ATOM 736 C C . LEU A 1 92 ? -20.585 -2.687 30.998 1.00 85.81 92 LEU A C 1
ATOM 738 O O . LEU A 1 92 ? -21.150 -3.056 32.020 1.00 85.81 92 LEU A O 1
ATOM 742 N N . GLU A 1 93 ? -19.302 -2.336 30.992 1.00 86.38 93 GLU A N 1
ATOM 743 C CA . GLU A 1 93 ? -18.435 -2.350 32.178 1.00 86.38 93 GLU A CA 1
ATOM 744 C C . GLU A 1 93 ? -18.938 -1.406 33.280 1.00 86.38 93 GLU A C 1
ATOM 746 O O . GLU A 1 93 ? -18.865 -1.728 34.467 1.00 86.38 93 GLU A O 1
ATOM 751 N N . LYS A 1 94 ? -19.510 -0.250 32.914 1.00 82.50 94 LYS A N 1
ATOM 752 C CA . LYS A 1 94 ? -20.151 0.659 33.881 1.00 82.50 94 LYS A CA 1
ATOM 753 C C . LYS A 1 94 ? -21.428 0.064 34.471 1.00 82.50 94 LYS A C 1
ATOM 755 O O . LYS A 1 94 ? -21.669 0.242 35.664 1.00 82.50 94 LYS A O 1
ATOM 760 N N . SER A 1 95 ? -22.229 -0.621 33.654 1.00 73.12 95 SER A N 1
ATOM 761 C CA . SER A 1 95 ? -23.469 -1.284 34.085 1.00 73.12 95 SER A CA 1
ATOM 762 C C . SER A 1 95 ? -23.223 -2.593 34.849 1.00 73.12 95 SER A C 1
ATOM 764 O O . SER A 1 95 ? -24.010 -2.963 35.713 1.00 73.12 95 SER A O 1
ATOM 766 N N . GLY A 1 96 ? -22.104 -3.259 34.564 1.00 58.91 96 GLY A N 1
ATOM 767 C CA . GLY A 1 96 ? -21.675 -4.539 35.114 1.00 58.91 96 GLY A CA 1
ATOM 768 C C . GLY A 1 96 ? -20.763 -4.420 36.329 1.00 58.91 96 GLY A C 1
ATOM 769 O O . GLY A 1 96 ? -20.101 -5.400 36.658 1.00 58.91 96 GLY A O 1
ATOM 770 N N . LYS A 1 97 ? -20.731 -3.265 37.016 1.00 51.09 97 LYS A N 1
ATOM 771 C CA . LYS A 1 97 ? -20.157 -3.130 38.367 1.00 51.09 97 LYS A CA 1
ATOM 772 C C . LYS A 1 97 ? -20.944 -3.979 39.380 1.00 51.09 97 LYS A C 1
ATOM 774 O O . LYS A 1 97 ? -21.643 -3.464 40.245 1.00 51.09 97 LYS A O 1
ATOM 779 N N . LEU A 1 98 ? -20.803 -5.295 39.269 1.00 48.81 98 LEU A N 1
ATOM 780 C CA . LEU A 1 98 ? -20.651 -6.173 40.413 1.00 48.81 98 LEU A CA 1
ATOM 781 C C . LEU A 1 98 ? -19.276 -5.869 41.004 1.00 48.81 98 LEU A C 1
ATOM 783 O O . LEU A 1 98 ? -18.289 -5.731 40.283 1.00 48.81 98 LEU A O 1
ATOM 787 N N . GLU A 1 99 ? -19.245 -5.678 42.313 1.00 46.56 99 GLU A N 1
ATOM 788 C CA . GLU A 1 99 ? -18.045 -5.358 43.067 1.00 46.56 99 GLU A CA 1
ATOM 789 C C . GLU A 1 99 ? -16.960 -6.418 42.850 1.00 46.56 99 GLU A C 1
ATOM 791 O O . GLU A 1 99 ? -16.973 -7.475 43.472 1.00 46.56 99 GLU A O 1
ATOM 796 N N . VAL A 1 100 ? -15.987 -6.132 41.987 1.00 48.06 100 VAL A N 1
ATOM 797 C CA . VAL A 1 100 ? -14.693 -6.806 42.061 1.00 48.06 100 VAL A CA 1
ATOM 798 C C . VAL A 1 100 ? -13.817 -5.932 42.946 1.00 48.06 100 VAL A C 1
ATOM 800 O O . VAL A 1 100 ? -13.250 -4.923 42.515 1.00 48.06 100 VAL A O 1
ATOM 803 N N . SER A 1 101 ? -13.798 -6.300 44.230 1.00 44.34 101 SER A N 1
ATOM 804 C CA . SER A 1 101 ? -12.788 -5.874 45.197 1.00 44.34 101 SER A CA 1
ATOM 805 C C . SER A 1 101 ? -11.398 -6.063 44.573 1.00 44.34 101 SER A C 1
ATOM 807 O O . SER A 1 101 ? -11.190 -7.056 43.873 1.00 44.34 101 SER A O 1
ATOM 809 N N . PRO A 1 102 ? -10.451 -5.125 44.749 1.00 46.81 102 PRO A N 1
ATOM 810 C CA . PRO A 1 102 ? -9.141 -5.202 44.124 1.00 46.81 102 PRO A CA 1
ATOM 811 C C . PRO A 1 102 ? -8.285 -6.234 44.867 1.00 46.81 102 PRO A C 1
ATOM 813 O O . PRO A 1 102 ? -7.385 -5.870 45.618 1.00 46.81 102 PRO A O 1
ATOM 816 N N . GLU A 1 103 ? -8.568 -7.520 44.676 1.00 52.75 103 GLU A N 1
ATOM 817 C CA . GLU A 1 103 ? -7.618 -8.575 45.001 1.00 52.75 103 GLU A CA 1
ATOM 818 C C . GLU A 1 103 ? -6.574 -8.570 43.883 1.00 52.75 103 GLU A C 1
ATOM 820 O O . GLU A 1 103 ? -6.837 -8.889 42.723 1.00 52.75 103 GLU A O 1
ATOM 825 N N . VAL A 1 104 ? -5.429 -8.016 44.254 1.00 49.62 104 VAL A N 1
ATOM 826 C CA . VAL A 1 104 ? -4.142 -8.010 43.571 1.00 49.62 104 VAL A CA 1
ATOM 827 C C . VAL A 1 104 ? -3.994 -9.228 42.651 1.00 49.62 104 VAL A C 1
ATOM 829 O O . VAL A 1 104 ? -4.094 -10.365 43.101 1.00 49.62 104 VAL A O 1
ATOM 832 N N . LEU A 1 105 ? -3.730 -8.979 41.363 1.00 46.19 105 LEU A N 1
ATOM 833 C CA . LEU A 1 105 ? -3.039 -9.938 40.502 1.00 46.19 105 LEU A CA 1
ATOM 834 C C . LEU A 1 105 ? -1.728 -10.286 41.214 1.00 46.19 105 LEU A C 1
ATOM 836 O O . LEU A 1 105 ? -0.771 -9.515 41.149 1.00 46.19 105 LEU A O 1
ATOM 840 N N . ASP A 1 106 ? -1.732 -11.391 41.954 1.00 52.91 106 ASP A N 1
ATOM 841 C CA . ASP A 1 106 ? -0.543 -12.007 42.523 1.00 52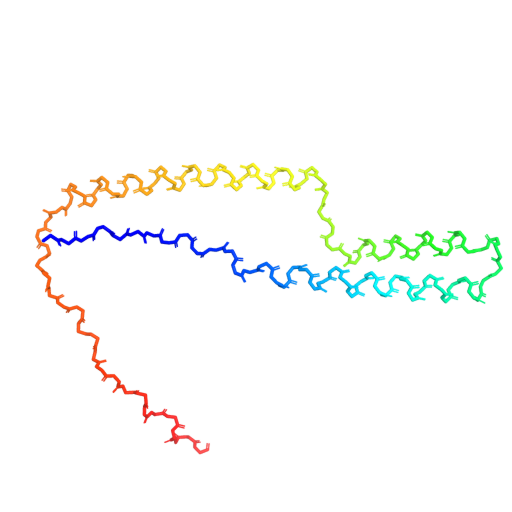.91 106 ASP A CA 1
ATOM 842 C C . ASP A 1 106 ? 0.253 -12.567 41.345 1.00 52.91 106 ASP A C 1
ATOM 844 O O . ASP A 1 106 ? 0.066 -13.703 40.916 1.00 52.91 106 ASP A O 1
ATO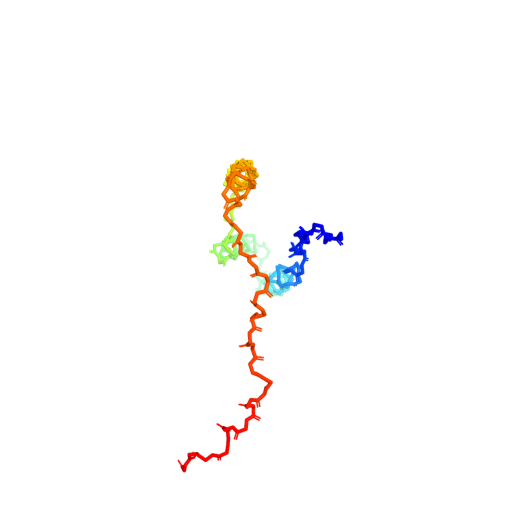M 848 N N . VAL A 1 107 ? 1.036 -11.694 40.711 1.00 49.94 107 VAL A N 1
ATOM 849 C CA . VAL A 1 107 ? 2.130 -12.118 39.849 1.00 49.94 107 VAL A CA 1
ATOM 850 C C . VAL A 1 107 ? 3.285 -12.374 40.813 1.00 49.94 107 VAL A C 1
ATOM 852 O O . VAL A 1 107 ? 3.810 -11.403 41.369 1.00 49.94 107 VAL A O 1
ATOM 855 N N . PRO A 1 108 ? 3.665 -13.639 41.066 1.00 53.25 108 PRO A N 1
ATOM 856 C CA . PRO A 1 108 ? 4.809 -13.928 41.912 1.00 53.25 108 PRO A CA 1
ATOM 857 C C . PRO A 1 108 ? 6.051 -13.261 41.303 1.00 53.25 108 PRO A C 1
ATOM 859 O O . PRO A 1 108 ? 6.215 -13.300 40.077 1.00 53.25 108 PRO A O 1
ATOM 862 N N . PRO A 1 109 ? 6.919 -12.630 42.111 1.00 50.03 109 PRO A N 1
ATOM 863 C CA . PRO A 1 109 ? 8.172 -12.097 41.606 1.00 50.03 109 PRO A CA 1
ATOM 864 C C . PRO A 1 109 ? 9.052 -13.266 41.149 1.00 50.03 109 PRO A C 1
ATOM 866 O O . PRO A 1 109 ? 9.207 -14.232 41.885 1.00 50.03 109 PRO A O 1
ATOM 869 N N . GLU A 1 110 ? 9.581 -13.151 39.931 1.00 55.16 110 GLU A N 1
ATOM 870 C CA . GLU A 1 110 ? 10.758 -13.853 39.401 1.00 55.16 110 GLU A CA 1
ATOM 871 C C . GLU A 1 110 ? 10.947 -15.336 39.772 1.00 55.16 110 GLU A C 1
ATOM 873 O O . GLU A 1 110 ? 11.400 -15.685 40.855 1.00 55.16 110 GLU A O 1
ATOM 878 N N . THR A 1 111 ? 10.808 -16.211 38.776 1.00 47.94 111 THR A N 1
ATOM 879 C CA . THR A 1 111 ? 11.738 -17.348 38.643 1.00 47.94 111 THR A CA 1
ATOM 880 C C . THR A 1 111 ? 12.269 -17.371 37.217 1.00 47.94 111 THR A C 1
ATOM 882 O O . THR A 1 111 ? 11.919 -18.203 36.386 1.00 47.94 111 THR A O 1
ATOM 885 N N . LEU A 1 112 ? 13.100 -16.375 36.911 1.00 49.06 112 LEU A N 1
ATOM 886 C CA . LEU A 1 112 ? 13.976 -16.403 35.748 1.00 49.06 112 LEU A CA 1
ATOM 887 C C . LEU A 1 112 ? 15.256 -17.139 36.168 1.00 49.06 112 LEU A C 1
ATOM 889 O O . LEU A 1 112 ? 16.287 -16.507 36.334 1.00 49.06 112 LEU A O 1
ATOM 893 N N . ASP A 1 113 ? 15.147 -18.445 36.432 1.00 51.81 113 ASP A N 1
ATOM 894 C CA . ASP A 1 113 ? 16.254 -19.251 36.979 1.00 51.81 113 ASP A CA 1
ATOM 895 C C . ASP A 1 113 ? 16.273 -20.718 36.490 1.00 51.81 113 ASP A C 1
ATOM 897 O O . ASP A 1 113 ? 16.816 -21.586 37.162 1.00 51.81 113 ASP A O 1
ATOM 901 N N . ASP A 1 114 ? 15.724 -21.024 35.305 1.00 48.41 114 ASP A N 1
ATOM 902 C CA . ASP A 1 114 ? 15.784 -22.397 34.757 1.00 48.41 114 ASP A CA 1
ATOM 903 C C . ASP A 1 114 ? 16.152 -22.466 33.265 1.00 48.41 114 ASP A C 1
ATOM 905 O O . ASP A 1 114 ? 15.447 -23.043 32.441 1.00 48.41 114 ASP A O 1
ATOM 909 N N . LEU A 1 115 ? 17.272 -21.837 32.886 1.00 52.38 115 LEU A N 1
ATOM 910 C CA . LEU A 1 115 ? 17.928 -22.102 31.592 1.00 52.38 115 LEU A CA 1
ATOM 911 C C . LEU A 1 115 ? 19.349 -22.664 31.739 1.00 52.38 115 LEU A C 1
ATOM 913 O O . LEU A 1 115 ? 20.130 -22.647 30.788 1.00 52.38 115 LEU A O 1
ATOM 917 N N . SER A 1 116 ? 19.683 -23.220 32.901 1.00 48.88 116 SER A N 1
ATOM 918 C CA . SER A 1 116 ? 20.866 -24.063 33.055 1.00 48.88 116 SER A CA 1
ATOM 919 C C . SER A 1 116 ? 20.433 -25.449 33.502 1.00 48.88 116 SER A C 1
ATOM 921 O O . SER A 1 116 ? 20.320 -25.674 34.697 1.00 48.88 116 SER A O 1
ATOM 923 N N . GLU A 1 117 ? 20.183 -26.325 32.526 1.00 51.88 117 GLU A N 1
ATOM 924 C CA . GLU A 1 117 ? 20.391 -27.786 32.554 1.00 51.88 117 GLU A CA 1
ATOM 925 C C . GLU A 1 117 ? 19.426 -28.476 31.582 1.00 51.88 117 GLU A C 1
ATOM 927 O O . GLU A 1 117 ? 18.359 -28.952 31.946 1.00 51.88 117 GLU A O 1
ATOM 932 N N . THR A 1 118 ? 19.832 -28.590 30.318 1.00 49.56 118 THR A N 1
ATOM 933 C CA . THR A 1 118 ? 19.627 -29.850 29.593 1.00 49.56 118 THR A CA 1
ATOM 934 C C . THR A 1 118 ? 20.911 -30.161 28.832 1.00 49.56 118 THR A C 1
ATOM 936 O O . THR A 1 118 ? 21.481 -29.285 28.180 1.00 49.56 118 THR A O 1
ATOM 939 N N . GLU A 1 119 ? 21.396 -31.378 29.068 1.00 45.25 119 GLU A N 1
ATOM 940 C CA . GLU A 1 119 ? 22.596 -32.014 28.508 1.00 45.25 119 GLU A CA 1
ATOM 941 C C . GLU A 1 119 ? 22.619 -32.073 26.973 1.00 45.25 119 GLU A C 1
ATOM 943 O O . GLU A 1 119 ? 21.535 -32.158 26.349 1.00 45.25 119 GLU A O 1
#